Protein AF-A0A9E5TTG1-F1 (afdb_monomer)

Mean predicted aligned error: 8.75 Å

Secondary structure (DSSP, 8-state):
-HHHHHHHHHHHHHHHHHHHHTS-HHHHHHHHHHHHHHHHHHHHHHHHHIIIII-SSSTTHHHHHHHHHHHHHHHHHHHHHHHHHHH---------

pLDDT: mean 83.5, std 11.27, range [51.53, 95.25]

Nearest PDB structures (foldseek):
  3ncb-assembly1_A  TM=3.567E-01  e=5.819E+00  Homo sapiens
  3ncf-assembly1_A  TM=4.338E-01  e=8.791E+00  Homo sapiens

Radius of gyration: 18.05 Å; Cα contacts (8 Å, |Δi|>4): 47; chains: 1; bounding box: 42×34×44 Å

Structure (mmCIF, N/CA/C/O backbone):
data_AF-A0A9E5TTG1-F1
#
_entry.id   AF-A0A9E5TTG1-F1
#
loop_
_atom_site.group_PDB
_atom_site.id
_atom_site.type_symbol
_atom_site.label_atom_id
_atom_site.label_alt_id
_atom_site.label_comp_id
_atom_site.label_asym_id
_atom_site.label_entity_id
_atom_site.label_seq_id
_atom_site.pdbx_PDB_ins_code
_atom_site.Cartn_x
_atom_site.Cartn_y
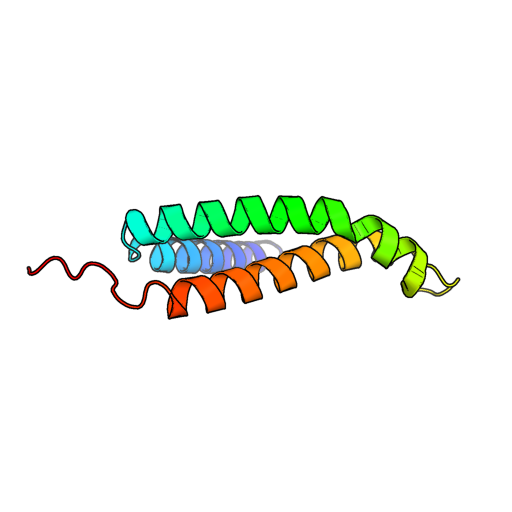_atom_site.Cartn_z
_atom_site.occupancy
_atom_site.B_iso_or_equiv
_atom_site.auth_seq_id
_atom_site.auth_comp_id
_atom_site.auth_asym_id
_atom_site.auth_atom_id
_atom_site.pdbx_PDB_model_num
ATOM 1 N N . MET A 1 1 ? -9.511 22.040 -22.548 1.00 60.12 1 MET A N 1
ATOM 2 C CA . MET A 1 1 ? -9.140 20.618 -22.361 1.00 60.12 1 MET A CA 1
ATOM 3 C C . MET A 1 1 ? -8.661 20.311 -20.937 1.00 60.12 1 MET A C 1
ATOM 5 O O . MET A 1 1 ? -9.182 19.380 -20.346 1.00 60.12 1 MET A O 1
ATOM 9 N N . PHE A 1 2 ? -7.779 21.119 -20.330 1.00 76.25 2 PHE A N 1
ATOM 10 C CA . PHE A 1 2 ? -7.303 20.910 -18.945 1.00 76.25 2 PHE A CA 1
ATOM 11 C C . PHE A 1 2 ? -8.375 21.059 -17.844 1.00 76.25 2 PHE A C 1
ATOM 13 O O . PHE A 1 2 ? -8.333 20.344 -16.850 1.00 76.25 2 PHE A O 1
ATOM 20 N N . VAL A 1 3 ? -9.371 21.936 -18.028 1.00 89.62 3 VAL A N 1
ATOM 21 C CA . VAL A 1 3 ? -10.406 22.209 -17.004 1.00 89.62 3 VAL A CA 1
ATOM 22 C C . VAL A 1 3 ? -11.296 20.992 -16.724 1.00 89.62 3 VAL A C 1
ATOM 24 O O . VAL A 1 3 ? -11.594 20.707 -15.569 1.00 89.62 3 VAL A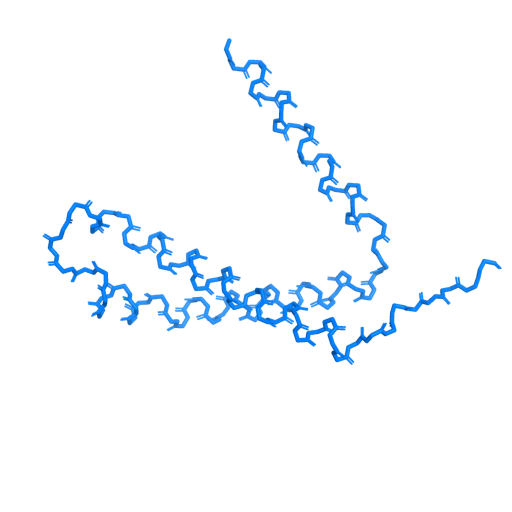 O 1
ATOM 27 N N . VAL A 1 4 ? -11.679 20.242 -17.763 1.00 91.25 4 VAL A N 1
ATOM 28 C CA . VAL A 1 4 ? -12.531 19.047 -17.618 1.00 91.25 4 VAL A CA 1
ATOM 29 C C . VAL A 1 4 ? -11.778 17.927 -16.900 1.00 91.25 4 VAL A C 1
ATOM 31 O O . VAL A 1 4 ? -12.316 17.329 -15.975 1.00 91.25 4 VAL A O 1
ATOM 34 N N . LEU A 1 5 ? -10.512 17.691 -17.266 1.00 91.38 5 LEU A N 1
ATOM 35 C CA . LEU A 1 5 ? -9.659 16.717 -16.583 1.00 91.38 5 LEU A CA 1
ATOM 36 C C . LEU A 1 5 ? -9.481 17.076 -15.099 1.00 91.38 5 LEU A C 1
ATOM 38 O O . LEU A 1 5 ? -9.647 16.214 -14.242 1.00 91.38 5 LEU A O 1
ATOM 42 N N . ASN A 1 6 ? -9.219 18.349 -14.789 1.00 94.19 6 ASN A N 1
ATOM 43 C CA . ASN A 1 6 ? -9.073 18.812 -13.408 1.00 94.19 6 ASN A CA 1
ATOM 44 C C . ASN A 1 6 ? -10.358 18.616 -12.592 1.00 94.19 6 ASN A C 1
ATOM 46 O O . ASN A 1 6 ? -10.289 18.156 -11.456 1.00 94.19 6 ASN A O 1
ATOM 50 N N . LEU A 1 7 ? -11.531 18.901 -13.168 1.00 95.00 7 LEU A N 1
ATOM 51 C CA . LEU A 1 7 ? -12.818 18.655 -12.510 1.00 95.00 7 LEU A CA 1
ATOM 52 C C . LEU A 1 7 ? -13.038 17.167 -12.207 1.00 95.00 7 LEU A C 1
ATOM 54 O O . LEU A 1 7 ? -13.479 16.832 -11.109 1.00 95.00 7 LEU A O 1
ATOM 58 N N . ILE A 1 8 ? -12.688 16.277 -13.142 1.00 94.38 8 ILE A N 1
ATOM 59 C CA . ILE A 1 8 ? -12.785 1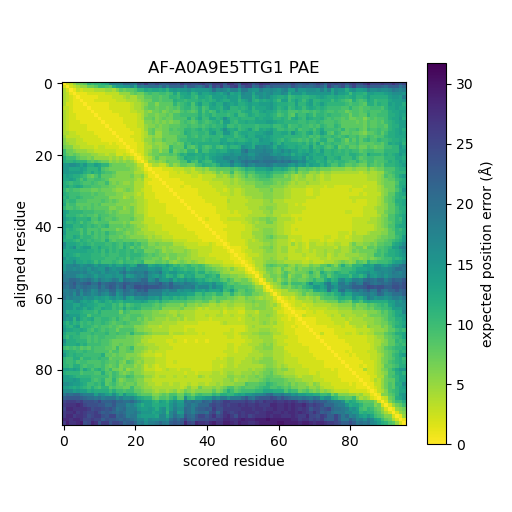4.823 -12.941 1.00 94.38 8 ILE A CA 1
ATOM 60 C C . ILE A 1 8 ? -11.854 14.372 -11.809 1.00 94.38 8 ILE A C 1
ATOM 62 O O . ILE A 1 8 ? -12.275 13.619 -10.932 1.00 94.38 8 ILE A O 1
ATOM 66 N N . VAL A 1 9 ? -10.609 14.854 -11.792 1.00 93.31 9 VAL A N 1
ATOM 67 C CA . VAL A 1 9 ? -9.639 14.521 -10.737 1.00 93.31 9 VAL A CA 1
ATOM 68 C C . VAL A 1 9 ? -10.132 15.001 -9.371 1.00 93.31 9 VAL A C 1
ATOM 70 O O . VAL A 1 9 ? -10.104 14.231 -8.414 1.00 93.31 9 VAL A O 1
ATOM 73 N N . ILE A 1 10 ? -10.647 16.231 -9.276 1.00 94.44 10 ILE A N 1
ATOM 74 C CA . ILE A 1 10 ? -11.204 16.770 -8.026 1.00 94.44 10 ILE A CA 1
ATOM 75 C C . ILE A 1 10 ? -12.380 15.913 -7.544 1.00 94.44 10 ILE A C 1
ATOM 77 O O . ILE A 1 10 ? -12.426 15.543 -6.371 1.00 94.44 10 ILE A O 1
ATOM 81 N N . ALA A 1 11 ? -13.304 15.552 -8.438 1.00 93.75 11 ALA A N 1
ATOM 82 C CA . ALA A 1 11 ? -14.448 14.712 -8.094 1.00 93.75 11 ALA A CA 1
ATOM 83 C C . ALA A 1 11 ? -14.017 13.328 -7.575 1.00 93.75 11 ALA A C 1
ATOM 85 O O . ALA A 1 11 ? -14.552 12.857 -6.571 1.00 93.75 11 ALA A O 1
ATOM 86 N N . LEU A 1 12 ? -13.019 12.701 -8.206 1.00 92.25 12 LEU A N 1
ATOM 87 C CA . LEU A 1 12 ? -12.466 11.419 -7.759 1.00 92.25 12 LEU A CA 1
ATOM 88 C C . LEU A 1 12 ? -11.812 11.525 -6.379 1.00 92.25 12 LEU A C 1
ATOM 90 O O . LEU A 1 12 ? -12.088 10.699 -5.512 1.00 92.25 12 LEU A O 1
ATOM 94 N N . VAL A 1 13 ? -10.988 12.551 -6.153 1.00 92.38 13 VAL A N 1
ATOM 95 C CA . VAL A 1 13 ? -10.333 12.775 -4.855 1.00 92.38 13 VAL A CA 1
ATOM 96 C C . VAL A 1 13 ? -11.371 12.985 -3.751 1.00 92.38 13 VAL A C 1
ATOM 98 O O . VAL A 1 13 ? -11.255 12.380 -2.687 1.00 92.38 13 VAL A O 1
ATOM 101 N N . LEU A 1 14 ? -12.419 13.775 -4.008 1.00 90.50 14 LEU A N 1
ATOM 102 C CA . LEU A 1 14 ? -13.509 13.989 -3.053 1.00 90.50 14 LEU A CA 1
ATOM 103 C C . LEU A 1 14 ? -14.285 12.705 -2.755 1.00 90.50 14 LEU A C 1
ATOM 105 O O . LEU A 1 14 ? -14.615 12.453 -1.599 1.00 90.50 14 LEU A O 1
ATOM 109 N N . LEU A 1 15 ? -14.550 11.875 -3.766 1.00 89.12 15 LEU A N 1
ATOM 110 C CA . LEU A 1 15 ? -15.251 10.605 -3.585 1.00 89.12 15 LEU A CA 1
ATOM 111 C C . LEU A 1 15 ? -14.430 9.637 -2.725 1.00 89.12 15 LEU A C 1
ATOM 113 O O . LEU A 1 15 ? -14.969 9.021 -1.805 1.00 89.12 15 LEU A O 1
ATOM 117 N N . ILE A 1 16 ? -13.121 9.551 -2.973 1.00 86.12 16 ILE A N 1
ATOM 118 C CA . ILE A 1 16 ? -12.196 8.747 -2.165 1.00 86.12 16 ILE A CA 1
ATOM 119 C C . ILE A 1 16 ? -12.163 9.267 -0.723 1.00 86.12 16 ILE A C 1
ATOM 121 O O . ILE A 1 16 ? -12.312 8.482 0.215 1.00 86.12 16 ILE A O 1
ATOM 125 N N . ALA A 1 17 ? -12.024 10.583 -0.536 1.00 83.88 17 ALA A N 1
ATOM 126 C CA . ALA A 1 17 ? -11.987 11.205 0.785 1.00 83.88 17 ALA A CA 1
ATOM 127 C C . ALA A 1 17 ? -13.293 10.976 1.562 1.00 83.88 17 ALA A C 1
ATOM 129 O O . ALA A 1 17 ? -13.254 10.606 2.733 1.00 83.88 17 ALA A O 1
ATOM 130 N N . TYR A 1 18 ? -14.444 11.123 0.902 1.00 83.50 18 TYR A N 1
ATOM 131 C CA . TYR A 1 18 ? -15.757 10.870 1.492 1.00 83.50 18 TYR A CA 1
ATOM 132 C C . TYR A 1 18 ? -15.919 9.409 1.926 1.00 83.50 18 TYR A C 1
ATOM 134 O O . TYR A 1 18 ? -16.345 9.133 3.048 1.00 83.50 18 TYR A O 1
ATOM 142 N N . TRP A 1 19 ? -15.536 8.461 1.066 1.00 81.12 19 TRP A N 1
ATOM 143 C CA . TRP A 1 19 ? -15.606 7.038 1.397 1.00 81.12 19 TRP A CA 1
ATOM 144 C C . TRP A 1 19 ? -14.743 6.711 2.619 1.00 81.12 19 TRP A C 1
ATOM 146 O O . TRP A 1 19 ? -15.135 5.917 3.478 1.00 81.12 19 TRP A O 1
ATOM 156 N N . TRP A 1 20 ? -13.565 7.327 2.711 1.00 71.88 20 TRP A N 1
ATOM 157 C CA . TRP A 1 20 ? -12.630 7.061 3.794 1.00 71.88 20 TRP A CA 1
ATOM 158 C C . TRP A 1 20 ? -13.014 7.763 5.104 1.00 71.88 20 TRP A C 1
ATOM 160 O O . TRP A 1 20 ? -12.810 7.185 6.167 1.00 71.88 20 TRP A O 1
ATOM 170 N N . ALA A 1 21 ? -13.679 8.923 5.041 1.00 75.44 21 ALA A N 1
ATOM 171 C CA . ALA A 1 21 ? -14.234 9.621 6.205 1.00 75.44 21 ALA A CA 1
ATOM 172 C C . ALA A 1 21 ? -15.325 8.816 6.938 1.00 75.44 21 ALA A C 1
ATOM 174 O O . ALA A 1 21 ? -15.499 8.967 8.145 1.00 75.44 21 ALA A O 1
ATOM 175 N N . ASN A 1 22 ? -16.029 7.928 6.231 1.00 74.12 22 ASN A N 1
ATOM 176 C CA . ASN A 1 22 ? -17.024 7.032 6.826 1.00 74.12 22 ASN A CA 1
ATOM 177 C C . ASN A 1 22 ? -16.416 5.772 7.478 1.00 74.12 22 ASN A C 1
ATOM 179 O O . ASN A 1 22 ? -17.154 4.977 8.065 1.00 74.12 22 ASN A O 1
ATOM 183 N N . GLN A 1 23 ? -15.100 5.546 7.381 1.00 70.38 23 GLN A N 1
ATOM 184 C CA . GLN A 1 23 ? -14.436 4.442 8.081 1.00 70.38 23 GLN A CA 1
ATOM 185 C C . GLN A 1 23 ? -14.040 4.870 9.500 1.00 70.38 23 GLN A C 1
ATOM 187 O O . GLN A 1 23 ? -13.525 5.961 9.719 1.00 70.38 23 GLN A O 1
ATOM 192 N N . GLY A 1 24 ? -14.265 3.995 10.485 1.00 76.56 24 GLY A N 1
ATOM 193 C CA . GLY A 1 24 ? -13.858 4.265 11.865 1.00 76.56 24 GLY A CA 1
ATOM 194 C C . GLY A 1 24 ? -12.334 4.373 12.010 1.00 76.56 24 GLY A C 1
ATOM 195 O O . GLY A 1 24 ? -11.591 3.698 11.294 1.00 76.56 24 GLY A O 1
ATOM 196 N N . LEU A 1 25 ? -11.870 5.162 12.987 1.00 77.88 25 LEU A N 1
ATOM 197 C CA . LEU A 1 25 ? -10.445 5.409 13.272 1.00 77.88 25 LEU A CA 1
ATOM 198 C C . LEU A 1 25 ? -9.613 4.116 13.345 1.00 77.88 25 LEU A C 1
ATOM 200 O O . LEU A 1 25 ? -8.520 4.040 12.791 1.00 77.88 25 LEU A O 1
ATOM 204 N N . PHE A 1 26 ? -10.154 3.070 13.971 1.00 78.81 26 PHE A N 1
ATOM 205 C CA . PHE A 1 26 ? -9.493 1.769 14.077 1.00 78.81 26 PHE A CA 1
ATOM 206 C C . PHE A 1 26 ? -9.257 1.104 12.708 1.00 78.81 26 PHE A C 1
ATOM 208 O O . PHE A 1 26 ? -8.177 0.580 12.448 1.00 78.81 26 PHE A O 1
ATOM 215 N N . SER A 1 27 ? -10.232 1.186 11.797 1.00 82.25 27 SER A N 1
ATOM 216 C CA . SER A 1 27 ? -10.103 0.648 10.437 1.00 82.25 27 SER A CA 1
ATOM 217 C C . SER A 1 27 ? -9.068 1.427 9.617 1.00 82.25 27 SER A C 1
ATOM 219 O O . SER A 1 27 ? -8.295 0.825 8.866 1.00 82.25 27 SER A O 1
ATOM 221 N N . ALA A 1 28 ? -9.001 2.750 9.808 1.00 83.19 28 ALA A N 1
ATOM 222 C CA . ALA A 1 28 ? -7.996 3.602 9.177 1.00 83.19 28 ALA A CA 1
ATOM 223 C C . ALA A 1 28 ? -6.571 3.274 9.661 1.00 83.19 28 ALA A C 1
ATOM 225 O O . ALA A 1 28 ? -5.668 3.148 8.836 1.00 83.19 28 ALA A O 1
ATOM 226 N N . ILE A 1 29 ? -6.372 3.047 10.967 1.00 85.94 29 ILE A N 1
ATOM 227 C CA . ILE A 1 29 ? -5.068 2.653 11.533 1.00 85.94 29 ILE A CA 1
ATOM 228 C C . ILE A 1 29 ? -4.621 1.284 11.002 1.00 85.94 29 ILE A C 1
ATOM 230 O O . ILE A 1 29 ? -3.470 1.129 10.596 1.00 85.94 29 ILE A O 1
ATOM 234 N N . ILE A 1 30 ? -5.523 0.297 10.946 1.00 88.19 30 ILE A N 1
ATOM 235 C CA . ILE A 1 30 ? -5.205 -1.015 10.359 1.00 88.19 30 ILE A CA 1
ATOM 236 C C . ILE A 1 30 ? -4.809 -0.856 8.890 1.00 88.19 30 ILE A C 1
ATOM 238 O O . ILE A 1 30 ? -3.828 -1.453 8.449 1.00 88.19 30 ILE A O 1
ATOM 242 N N . HIS A 1 31 ? -5.537 -0.031 8.131 1.00 88.25 31 HIS A N 1
ATOM 243 C CA . HIS A 1 31 ? -5.201 0.208 6.732 1.00 88.25 31 HIS A CA 1
ATOM 244 C C . HIS A 1 31 ? -3.825 0.864 6.571 1.00 88.25 31 HIS A C 1
ATOM 246 O O . HIS A 1 31 ? -3.049 0.428 5.725 1.00 88.25 31 HIS A O 1
ATOM 252 N N . LEU A 1 32 ? -3.494 1.846 7.415 1.00 89.88 32 LEU A N 1
ATOM 253 C CA . LEU A 1 32 ? -2.176 2.479 7.441 1.00 89.88 32 LEU A CA 1
ATOM 254 C C . LEU A 1 32 ? -1.062 1.452 7.695 1.00 89.88 32 LEU A C 1
ATOM 256 O O . LEU A 1 32 ? -0.069 1.435 6.971 1.00 89.88 32 LEU A O 1
ATOM 260 N N . LEU A 1 33 ? -1.240 0.556 8.670 1.00 92.06 33 LEU A N 1
ATOM 261 C CA . LEU A 1 33 ? -0.278 -0.516 8.943 1.00 92.06 33 LEU A CA 1
ATOM 262 C C . LEU A 1 33 ? -0.114 -1.459 7.744 1.00 92.06 33 LEU A C 1
ATOM 264 O O . LEU A 1 33 ? 1.013 -1.801 7.387 1.00 92.06 33 LEU A O 1
ATOM 268 N N . CYS A 1 34 ? -1.212 -1.835 7.079 1.00 92.06 34 CYS A N 1
ATOM 269 C CA . CYS A 1 34 ? -1.144 -2.632 5.854 1.00 92.06 34 CYS A CA 1
ATOM 270 C C . CYS A 1 34 ? -0.352 -1.927 4.748 1.00 92.06 34 CYS A C 1
ATOM 272 O O . CYS A 1 34 ? 0.431 -2.582 4.066 1.00 92.06 34 CYS A O 1
ATOM 274 N N . VAL A 1 35 ? -0.531 -0.614 4.579 1.00 94.31 35 VAL A N 1
ATOM 275 C CA . VAL A 1 35 ? 0.204 0.186 3.586 1.00 94.31 35 VAL A CA 1
ATOM 276 C C . VAL A 1 35 ? 1.700 0.207 3.898 1.00 94.31 35 VAL A C 1
ATOM 278 O O . VAL A 1 35 ? 2.503 -0.011 2.994 1.00 94.31 35 VAL A O 1
ATOM 281 N N . ILE A 1 36 ? 2.083 0.413 5.162 1.00 95.19 36 ILE A N 1
ATOM 282 C CA . ILE A 1 36 ? 3.494 0.423 5.581 1.00 95.19 36 ILE A CA 1
ATOM 283 C C . ILE A 1 36 ? 4.150 -0.932 5.294 1.00 95.19 36 ILE A C 1
ATOM 285 O O . ILE A 1 36 ? 5.217 -0.988 4.682 1.00 95.19 36 ILE A O 1
ATOM 289 N N . VAL A 1 37 ? 3.496 -2.031 5.683 1.00 94.75 37 VAL A N 1
ATOM 290 C CA . VAL A 1 37 ? 4.025 -3.385 5.460 1.00 94.75 37 VAL A CA 1
ATOM 291 C C . VAL A 1 37 ? 4.084 -3.709 3.965 1.00 94.75 37 VAL A C 1
ATOM 293 O O . VAL A 1 37 ? 5.094 -4.226 3.496 1.00 94.75 37 VAL A O 1
ATOM 296 N N . ALA A 1 38 ? 3.053 -3.362 3.189 1.00 94.75 38 ALA A N 1
ATOM 297 C CA . ALA A 1 38 ? 3.056 -3.547 1.739 1.00 94.75 38 ALA A CA 1
ATOM 298 C C . ALA A 1 38 ? 4.162 -2.730 1.051 1.00 94.75 38 ALA A C 1
ATOM 300 O O . ALA A 1 38 ? 4.795 -3.232 0.127 1.00 94.75 38 ALA A O 1
ATOM 301 N N . GLY A 1 39 ? 4.436 -1.509 1.521 1.00 92.88 39 GLY A N 1
ATOM 302 C CA . GLY A 1 39 ? 5.546 -0.682 1.044 1.00 92.88 39 GLY A CA 1
ATOM 303 C C . GLY A 1 39 ? 6.909 -1.317 1.320 1.00 92.88 39 GLY A C 1
ATOM 304 O O . GLY A 1 39 ? 7.743 -1.394 0.421 1.00 92.88 39 GLY A O 1
ATOM 305 N N . ALA A 1 40 ? 7.116 -1.849 2.528 1.00 95.25 40 ALA A N 1
ATOM 306 C CA . ALA A 1 40 ? 8.345 -2.564 2.872 1.00 95.25 40 ALA A CA 1
ATOM 307 C C . ALA A 1 40 ? 8.544 -3.824 2.010 1.00 95.25 40 ALA A C 1
ATOM 309 O O . ALA A 1 40 ? 9.642 -4.066 1.513 1.00 95.25 40 ALA A O 1
ATOM 310 N N . LEU A 1 41 ? 7.476 -4.597 1.776 1.00 93.19 41 LEU A N 1
ATOM 311 C CA . LEU A 1 41 ? 7.514 -5.767 0.893 1.00 93.19 41 LEU A CA 1
ATOM 312 C C . LEU A 1 41 ? 7.786 -5.370 -0.563 1.00 93.19 41 LEU A C 1
ATOM 314 O O . LEU A 1 41 ? 8.584 -6.022 -1.231 1.00 93.19 41 LEU A O 1
ATOM 318 N N . ALA A 1 42 ? 7.171 -4.292 -1.052 1.00 93.50 42 ALA A N 1
ATOM 319 C CA . ALA A 1 42 ? 7.417 -3.788 -2.399 1.00 93.50 42 ALA A CA 1
ATOM 320 C C . ALA A 1 42 ? 8.895 -3.453 -2.605 1.00 93.50 42 ALA A C 1
ATOM 322 O O . ALA A 1 42 ? 9.493 -3.938 -3.559 1.00 93.50 42 ALA A O 1
ATOM 323 N N . LEU A 1 43 ? 9.505 -2.717 -1.673 1.00 92.69 43 LEU A N 1
ATOM 324 C CA . LEU A 1 43 ? 10.931 -2.388 -1.736 1.00 92.69 43 LEU A CA 1
ATOM 325 C C . LEU A 1 43 ? 11.833 -3.626 -1.628 1.00 92.69 43 LEU A C 1
ATOM 327 O O . LEU A 1 43 ? 12.866 -3.680 -2.285 1.00 92.69 43 LEU A O 1
ATOM 331 N N . ALA A 1 44 ? 11.442 -4.637 -0.849 1.00 92.94 44 ALA A N 1
ATOM 332 C CA . ALA A 1 44 ? 12.214 -5.873 -0.724 1.00 92.94 44 ALA A CA 1
ATOM 333 C C . ALA A 1 44 ? 12.186 -6.733 -2.002 1.00 92.94 44 ALA A C 1
ATOM 335 O O . ALA A 1 44 ? 13.187 -7.357 -2.350 1.00 92.94 44 ALA A O 1
ATOM 336 N N . PHE A 1 45 ? 11.049 -6.784 -2.703 1.00 89.69 45 PHE A N 1
ATOM 337 C CA . PHE A 1 45 ? 10.847 -7.700 -3.831 1.00 89.69 45 PHE A CA 1
ATOM 338 C C . PHE A 1 45 ? 10.943 -7.044 -5.215 1.00 89.69 45 PHE A C 1
ATOM 340 O O . PHE A 1 45 ? 11.061 -7.770 -6.203 1.00 89.69 45 PHE A O 1
ATOM 347 N N . TRP A 1 46 ? 10.920 -5.710 -5.330 1.00 89.50 46 TRP A N 1
ATOM 348 C CA . TRP A 1 46 ? 10.905 -5.043 -6.641 1.00 89.50 46 TRP A CA 1
ATOM 349 C C . TRP A 1 46 ? 12.107 -5.411 -7.519 1.00 89.50 46 TRP A C 1
ATOM 351 O O . TRP A 1 46 ? 11.949 -5.690 -8.700 1.00 89.50 46 TRP A O 1
ATOM 361 N N . GLU A 1 47 ? 13.304 -5.476 -6.953 1.00 85.69 47 GLU A N 1
ATOM 362 C CA . GLU A 1 47 ? 14.583 -5.585 -7.643 1.00 85.69 47 GLU A CA 1
ATOM 363 C C . GLU A 1 47 ? 14.800 -6.991 -8.200 1.00 85.69 47 GLU A C 1
ATOM 365 O O . GLU A 1 47 ? 15.016 -7.104 -9.410 1.00 85.69 47 GLU A O 1
ATOM 370 N N . PRO A 1 48 ? 14.637 -8.077 -7.410 1.00 86.06 48 PRO A N 1
ATOM 371 C CA . PRO A 1 48 ? 14.746 -9.424 -7.961 1.00 86.06 48 PRO A CA 1
ATOM 372 C C . PRO A 1 48 ? 13.668 -9.708 -9.014 1.00 86.06 48 PRO A C 1
ATOM 374 O O . PRO A 1 48 ? 13.937 -10.412 -9.986 1.00 86.06 48 PRO A O 1
ATOM 377 N N . ILE A 1 49 ? 12.466 -9.138 -8.876 1.00 85.12 49 ILE A N 1
ATOM 378 C CA . ILE A 1 49 ? 11.395 -9.298 -9.870 1.00 85.12 49 ILE A CA 1
ATOM 379 C C . 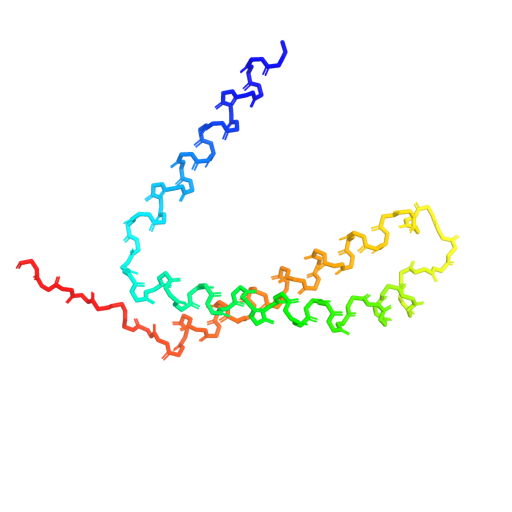ILE A 1 49 ? 11.733 -8.538 -11.154 1.00 85.12 49 ILE A C 1
ATOM 381 O O . ILE A 1 49 ? 11.580 -9.075 -12.251 1.00 85.12 49 ILE A O 1
ATOM 385 N N . THR A 1 50 ? 12.226 -7.306 -11.035 1.00 84.38 50 THR A N 1
ATOM 386 C CA . THR A 1 50 ? 12.546 -6.479 -12.203 1.00 84.38 50 THR A CA 1
ATOM 387 C C . THR A 1 50 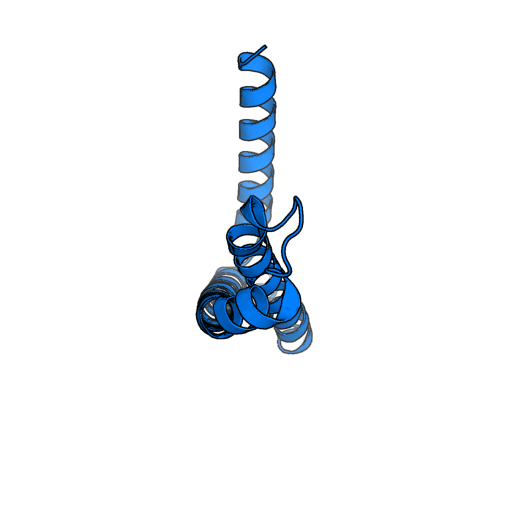? 13.693 -7.087 -13.001 1.00 84.38 50 THR A C 1
ATOM 389 O O . THR A 1 50 ? 13.562 -7.276 -14.208 1.00 84.38 50 THR A O 1
ATOM 392 N N . LEU A 1 51 ? 14.785 -7.451 -12.327 1.00 84.88 51 LEU A N 1
ATOM 393 C CA . LEU A 1 51 ? 15.981 -7.996 -12.969 1.00 84.88 51 LEU A CA 1
ATOM 394 C C . LEU A 1 51 ? 15.792 -9.447 -13.435 1.00 84.88 51 LEU A C 1
ATOM 396 O O . LEU A 1 51 ? 16.312 -9.824 -14.479 1.00 84.88 51 LEU A O 1
ATOM 400 N N . GLY A 1 52 ? 15.047 -10.268 -12.688 1.00 79.88 52 GLY A N 1
ATOM 401 C CA . GLY A 1 52 ? 14.872 -11.690 -13.002 1.00 79.88 52 GLY A CA 1
ATOM 402 C C . GLY A 1 52 ? 13.787 -11.989 -14.042 1.00 79.88 52 GLY A C 1
ATOM 403 O O . GLY A 1 52 ? 13.878 -12.988 -14.764 1.00 79.88 52 GLY A O 1
ATOM 404 N N . LEU A 1 53 ? 12.744 -11.154 -14.128 1.00 73.25 53 LEU A N 1
ATOM 405 C CA . LEU A 1 53 ? 11.567 -11.434 -14.962 1.00 73.25 53 LEU A CA 1
ATOM 406 C C . LEU A 1 53 ? 11.316 -10.394 -16.053 1.00 73.25 53 LEU A C 1
ATOM 408 O O . LEU A 1 53 ? 10.914 -10.793 -17.146 1.00 73.25 53 LEU A O 1
ATOM 412 N N . LEU A 1 54 ? 11.523 -9.104 -15.769 1.00 72.81 54 LEU A N 1
ATOM 413 C CA . LEU A 1 54 ? 11.059 -8.013 -16.633 1.00 72.81 54 LEU A CA 1
ATOM 414 C C . LEU A 1 54 ? 12.144 -7.426 -17.544 1.00 72.81 54 LEU A C 1
ATOM 416 O O . LEU A 1 54 ? 11.823 -7.124 -18.686 1.00 72.81 54 LEU A O 1
ATOM 420 N N . LEU A 1 55 ? 13.402 -7.307 -17.098 1.00 73.75 55 LEU A N 1
ATOM 421 C CA . LEU A 1 55 ? 14.517 -6.910 -17.969 1.00 73.75 55 LEU A CA 1
ATOM 422 C C . LEU A 1 55 ? 14.996 -8.113 -18.791 1.00 73.75 55 LEU A C 1
ATOM 424 O O . LEU A 1 55 ? 15.893 -8.852 -18.388 1.00 73.75 55 LEU A O 1
ATOM 428 N N . LYS A 1 56 ? 14.376 -8.323 -19.954 1.00 73.44 56 LYS A N 1
ATOM 429 C CA . LYS A 1 56 ? 14.793 -9.350 -20.928 1.00 73.44 56 LYS A CA 1
ATOM 430 C C . LYS A 1 56 ? 15.042 -8.787 -22.331 1.00 73.44 56 LYS A C 1
ATOM 432 O O . LYS A 1 56 ? 15.095 -9.557 -23.287 1.00 73.44 56 LYS A O 1
ATOM 437 N N . GLY A 1 57 ? 15.236 -7.472 -22.462 1.00 67.62 57 GLY A N 1
ATOM 438 C CA . GLY A 1 57 ? 15.611 -6.827 -23.722 1.00 67.62 57 GLY A CA 1
ATOM 439 C C . GLY A 1 57 ? 14.422 -6.478 -24.616 1.00 67.62 57 GLY A C 1
ATOM 440 O O . GLY A 1 57 ? 14.532 -6.562 -25.838 1.00 67.62 57 GLY A O 1
ATOM 441 N N . GLY A 1 58 ? 13.273 -6.128 -24.028 1.00 75.56 58 GLY A N 1
ATOM 442 C CA . GLY A 1 58 ? 12.053 -5.777 -24.762 1.00 75.56 58 GLY A CA 1
ATOM 443 C C . GLY A 1 58 ? 11.689 -4.290 -24.692 1.00 75.56 58 GLY A C 1
ATOM 444 O O . GLY A 1 58 ? 12.226 -3.529 -23.893 1.00 75.56 58 GLY A O 1
ATOM 445 N N . PHE A 1 59 ? 10.681 -3.878 -25.472 1.00 66.38 59 PHE A N 1
ATOM 446 C CA . PHE A 1 59 ? 10.096 -2.522 -25.418 1.00 66.38 59 PHE A CA 1
ATOM 447 C C . PHE A 1 59 ? 9.569 -2.124 -24.023 1.00 66.38 59 PHE A C 1
ATOM 449 O O . PHE A 1 59 ? 9.418 -0.938 -23.736 1.00 66.38 59 PHE A O 1
ATOM 456 N N . PHE A 1 60 ? 9.289 -3.098 -23.152 1.00 68.94 60 PHE A N 1
ATOM 457 C CA . PHE A 1 60 ? 8.788 -2.875 -21.794 1.00 68.94 60 PHE A CA 1
ATOM 458 C C . PHE A 1 60 ? 9.889 -2.628 -20.750 1.00 68.94 60 PHE A C 1
ATOM 460 O O . PHE A 1 60 ? 9.560 -2.272 -19.618 1.00 68.94 60 PHE A O 1
ATOM 467 N N . ASP A 1 61 ? 11.173 -2.731 -21.111 1.00 76.44 61 ASP A N 1
ATOM 468 C CA . ASP A 1 61 ? 12.292 -2.553 -20.173 1.00 76.44 61 ASP A CA 1
ATOM 469 C C . ASP A 1 61 ? 12.315 -1.140 -19.560 1.00 76.44 61 ASP A C 1
ATOM 471 O O . ASP A 1 61 ? 12.634 -0.975 -18.383 1.00 76.44 61 ASP A O 1
ATOM 475 N N . ALA A 1 62 ? 11.890 -0.118 -20.315 1.00 80.88 62 ALA A N 1
ATOM 476 C CA . ALA A 1 62 ? 11.816 1.264 -19.830 1.00 80.88 62 ALA A CA 1
ATOM 477 C C . ALA A 1 62 ? 10.788 1.459 -18.698 1.00 80.88 62 ALA A C 1
ATOM 479 O O . ALA A 1 62 ? 10.956 2.334 -17.851 1.00 80.88 62 ALA A O 1
ATOM 480 N N . TYR A 1 63 ? 9.732 0.641 -18.666 1.00 83.25 63 TYR A N 1
ATOM 481 C CA . TYR A 1 63 ? 8.668 0.712 -17.657 1.00 83.25 63 TYR A CA 1
ATOM 482 C C . TYR A 1 63 ? 8.796 -0.369 -16.580 1.00 83.25 63 TYR A C 1
ATOM 484 O O . TYR A 1 63 ? 8.100 -0.299 -15.567 1.00 83.25 63 TYR A O 1
ATOM 492 N N . ALA A 1 64 ? 9.688 -1.342 -16.776 1.00 84.94 64 ALA A N 1
ATOM 493 C CA . ALA A 1 64 ? 9.853 -2.513 -15.924 1.00 84.94 64 ALA A CA 1
ATOM 494 C C . ALA A 1 64 ? 9.998 -2.153 -14.440 1.00 84.94 64 ALA A C 1
ATOM 496 O O . ALA A 1 64 ? 9.307 -2.734 -13.610 1.00 84.94 64 ALA A O 1
ATOM 497 N N . TRP A 1 65 ? 10.826 -1.154 -14.120 1.00 84.44 65 TRP A N 1
ATOM 498 C CA . TRP A 1 65 ? 11.077 -0.700 -12.747 1.00 84.44 65 TRP A CA 1
ATOM 499 C C . TRP A 1 65 ? 9.847 -0.098 -12.061 1.00 84.44 65 TRP A C 1
ATOM 501 O O . TRP A 1 65 ? 9.569 -0.380 -10.898 1.00 84.44 65 TRP A O 1
ATOM 511 N N . GLY A 1 66 ? 9.094 0.740 -12.775 1.00 86.81 66 GLY A N 1
ATOM 512 C CA . GLY A 1 66 ? 7.892 1.363 -12.220 1.00 86.81 66 GLY A CA 1
ATOM 513 C C . GLY A 1 66 ? 6.749 0.359 -12.074 1.00 86.81 66 GLY A C 1
ATOM 514 O O . GLY A 1 66 ? 6.058 0.336 -11.055 1.00 86.81 66 GLY A O 1
ATOM 515 N N . VAL A 1 67 ? 6.572 -0.497 -13.084 1.00 88.25 67 VAL A N 1
ATOM 516 C CA . VAL A 1 67 ? 5.505 -1.504 -13.118 1.00 88.25 67 VAL A CA 1
ATOM 517 C C . VAL A 1 67 ? 5.745 -2.601 -12.086 1.00 88.25 67 VAL A C 1
ATOM 519 O O . VAL A 1 67 ? 4.789 -3.037 -11.450 1.00 88.25 67 VAL A O 1
ATOM 522 N N . SER A 1 68 ? 6.992 -3.026 -11.873 1.00 89.62 68 SER A N 1
ATOM 523 C CA . SER A 1 68 ? 7.318 -4.015 -10.844 1.00 89.62 68 SER A CA 1
ATOM 524 C C . SER A 1 68 ? 7.049 -3.469 -9.444 1.00 89.62 68 SER A C 1
ATOM 526 O O . SER A 1 68 ? 6.353 -4.122 -8.671 1.00 89.62 68 SER A O 1
ATOM 528 N N . LEU A 1 69 ? 7.511 -2.252 -9.134 1.00 90.25 69 LEU A N 1
ATOM 529 C CA . LEU A 1 69 ? 7.294 -1.634 -7.829 1.00 90.25 69 LEU A CA 1
ATOM 530 C C . LEU A 1 69 ? 5.804 -1.506 -7.528 1.00 90.25 69 LEU A C 1
ATOM 532 O O . LEU A 1 69 ? 5.325 -1.958 -6.487 1.00 90.25 69 LEU A O 1
ATOM 536 N N . LEU A 1 70 ? 5.074 -0.890 -8.461 1.00 91.94 70 LEU A N 1
ATOM 537 C CA . LEU A 1 70 ? 3.652 -0.631 -8.305 1.00 91.94 70 LEU A CA 1
ATOM 538 C C . LEU A 1 70 ? 2.860 -1.940 -8.277 1.00 91.94 70 LEU A C 1
ATOM 540 O O . LEU A 1 70 ? 1.970 -2.097 -7.446 1.00 91.94 70 LEU A O 1
ATOM 544 N N . GLY A 1 71 ? 3.216 -2.899 -9.130 1.00 91.44 71 GLY A N 1
ATOM 545 C CA . GLY A 1 71 ? 2.590 -4.215 -9.178 1.00 91.44 71 GLY A CA 1
ATOM 546 C C . GLY A 1 71 ? 2.742 -4.974 -7.863 1.00 91.44 71 GLY A C 1
ATOM 547 O O . GLY A 1 71 ? 1.747 -5.432 -7.301 1.00 91.44 71 GLY A O 1
ATOM 548 N N . VAL A 1 72 ? 3.963 -5.059 -7.327 1.00 92.31 72 VAL A N 1
ATOM 549 C CA . VAL A 1 72 ? 4.230 -5.747 -6.055 1.00 92.31 72 VAL A CA 1
ATOM 550 C C . VAL A 1 72 ? 3.536 -5.035 -4.896 1.00 92.31 72 VAL A C 1
ATOM 552 O O . VAL A 1 72 ? 2.917 -5.698 -4.065 1.00 92.31 72 VAL A O 1
ATOM 555 N N . PHE A 1 73 ? 3.572 -3.701 -4.860 1.00 94.38 73 PHE A N 1
ATOM 556 C CA . PHE A 1 73 ? 2.882 -2.922 -3.834 1.00 94.38 73 PH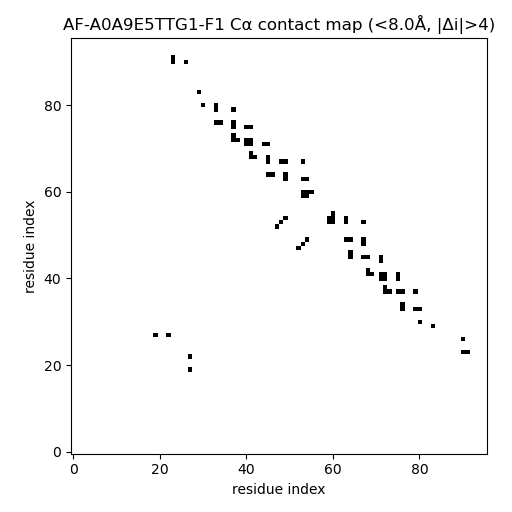E A CA 1
ATOM 557 C C . PHE A 1 73 ? 1.369 -3.168 -3.840 1.00 94.38 73 PHE A C 1
ATOM 559 O O . PHE A 1 73 ? 0.795 -3.479 -2.797 1.00 94.38 73 PHE A O 1
ATOM 566 N N . VAL A 1 74 ? 0.720 -3.071 -5.006 1.00 94.50 74 VAL A N 1
ATOM 567 C CA . VAL A 1 74 ? -0.731 -3.272 -5.132 1.00 94.50 74 VAL A CA 1
ATOM 568 C C . VAL A 1 74 ? -1.120 -4.701 -4.761 1.00 94.50 74 VAL A C 1
ATOM 570 O O . VAL A 1 74 ? -2.095 -4.893 -4.034 1.00 94.50 74 VAL A O 1
ATOM 573 N N . LEU A 1 75 ? -0.352 -5.701 -5.204 1.00 94.06 75 LEU A N 1
ATOM 574 C CA . LEU A 1 75 ? -0.601 -7.101 -4.858 1.00 94.06 75 LEU A CA 1
ATOM 575 C C . LEU A 1 75 ? -0.463 -7.347 -3.353 1.00 94.06 75 LEU A C 1
ATOM 577 O O . LEU A 1 75 ? -1.372 -7.911 -2.742 1.00 94.06 75 LEU A O 1
ATOM 581 N N . ALA A 1 76 ? 0.631 -6.890 -2.740 1.00 93.38 76 ALA A N 1
ATOM 582 C CA . ALA A 1 76 ? 0.844 -7.028 -1.303 1.00 93.38 76 ALA A CA 1
ATOM 583 C C . ALA A 1 76 ? -0.265 -6.322 -0.510 1.00 93.38 76 ALA A C 1
ATOM 585 O O . ALA A 1 76 ? -0.847 -6.911 0.401 1.00 93.38 76 ALA A O 1
ATOM 586 N N . LEU A 1 77 ? -0.622 -5.094 -0.8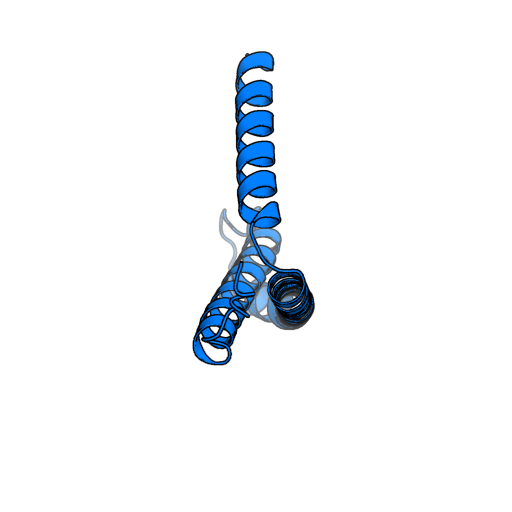93 1.00 92.75 77 LEU A N 1
ATOM 587 C CA . LEU A 1 77 ? -1.676 -4.326 -0.240 1.00 92.75 77 LEU A CA 1
ATOM 588 C C . LEU A 1 77 ? -3.041 -5.010 -0.356 1.00 92.75 77 LEU A C 1
ATOM 590 O O . LEU A 1 77 ? -3.764 -5.077 0.638 1.00 92.75 77 LEU A O 1
ATOM 594 N N . LEU A 1 78 ? -3.394 -5.551 -1.526 1.00 92.50 78 LEU A N 1
ATOM 595 C CA . LEU A 1 78 ? -4.643 -6.294 -1.713 1.00 92.50 78 LEU A CA 1
ATOM 596 C C . LEU A 1 78 ? -4.695 -7.535 -0.826 1.00 92.50 78 LEU A C 1
ATOM 598 O O . LEU A 1 78 ? -5.695 -7.750 -0.142 1.00 92.50 78 LEU A O 1
ATOM 602 N N . VAL A 1 79 ? -3.619 -8.322 -0.791 1.00 93.50 79 VAL A N 1
ATOM 603 C CA . VAL A 1 79 ? -3.542 -9.522 0.051 1.00 93.50 79 VAL A CA 1
ATOM 604 C C . VAL A 1 79 ? -3.677 -9.152 1.526 1.00 93.50 79 VAL A C 1
ATOM 606 O O . VAL A 1 79 ? -4.518 -9.724 2.222 1.00 93.50 79 VAL A O 1
ATOM 609 N N . LEU A 1 80 ? -2.920 -8.158 2.001 1.00 90.62 80 LEU A N 1
ATOM 610 C CA . LEU A 1 80 ? -3.000 -7.701 3.388 1.00 90.62 80 LEU A CA 1
ATOM 611 C C . LEU A 1 80 ? -4.383 -7.139 3.725 1.00 90.62 80 LEU A C 1
ATOM 613 O O . LEU A 1 80 ? -4.885 -7.377 4.825 1.00 90.62 80 LEU A O 1
ATOM 617 N N . ARG A 1 81 ? -5.024 -6.424 2.794 1.00 87.88 81 ARG A N 1
ATOM 618 C CA . ARG A 1 81 ? -6.362 -5.856 2.995 1.00 87.88 81 ARG A CA 1
ATOM 619 C C . ARG A 1 81 ? -7.433 -6.938 3.074 1.00 87.88 81 ARG A C 1
ATOM 621 O O . ARG A 1 81 ? -8.287 -6.883 3.953 1.00 87.88 81 ARG A O 1
ATOM 628 N N . LEU A 1 82 ? -7.387 -7.934 2.194 1.00 88.94 82 LEU A N 1
ATOM 629 C CA . LEU A 1 82 ? -8.308 -9.071 2.241 1.00 88.94 82 LEU A CA 1
ATOM 630 C C . LEU A 1 82 ? -8.097 -9.901 3.513 1.00 88.94 82 LEU A C 1
ATOM 632 O O . LEU A 1 82 ? -9.070 -10.288 4.160 1.00 88.94 82 LEU A O 1
ATOM 636 N N . ALA A 1 83 ? -6.839 -10.114 3.909 1.00 89.44 83 ALA A N 1
ATOM 637 C CA . ALA A 1 83 ? -6.501 -10.806 5.146 1.00 89.44 83 ALA A CA 1
ATOM 638 C C . ALA A 1 83 ? -7.032 -10.056 6.375 1.00 89.44 83 ALA A C 1
ATOM 640 O O . ALA A 1 83 ? -7.718 -10.651 7.201 1.00 89.44 83 ALA A O 1
ATOM 641 N N . THR A 1 84 ? -6.795 -8.746 6.481 1.00 85.94 84 THR A N 1
ATOM 642 C CA . THR A 1 84 ? -7.285 -7.943 7.615 1.00 85.94 84 THR A CA 1
ATOM 643 C C . THR A 1 84 ? -8.804 -7.859 7.667 1.00 85.94 84 THR A C 1
ATOM 645 O O . THR A 1 84 ? -9.364 -7.997 8.750 1.00 85.94 84 THR A O 1
ATOM 648 N N . ASN A 1 85 ? -9.489 -7.744 6.527 1.00 83.94 85 ASN A N 1
ATOM 649 C CA . ASN A 1 85 ? -10.954 -7.790 6.488 1.00 83.94 85 ASN A CA 1
ATOM 650 C C . ASN A 1 85 ? -11.517 -9.135 6.987 1.00 83.94 85 ASN A C 1
ATOM 652 O O . ASN A 1 85 ? -12.599 -9.169 7.567 1.00 83.94 85 ASN A O 1
ATOM 656 N N . LYS A 1 86 ? -10.798 -10.246 6.773 1.00 83.94 86 LYS A N 1
ATOM 657 C CA . LYS A 1 86 ? -11.201 -11.577 7.254 1.00 83.94 86 LYS A CA 1
ATOM 658 C C . LYS A 1 86 ? -10.856 -11.800 8.729 1.00 83.94 86 LYS A C 1
ATOM 660 O O . LYS A 1 86 ? -11.630 -12.429 9.442 1.00 83.94 86 LYS A O 1
ATOM 665 N N . LEU A 1 87 ? -9.701 -11.306 9.173 1.00 83.69 87 LEU A N 1
ATOM 666 C CA . LEU A 1 87 ? -9.214 -11.444 10.551 1.00 83.69 87 LEU A CA 1
ATOM 667 C C . LEU A 1 87 ? -9.927 -10.501 11.526 1.00 83.69 87 LEU A C 1
ATOM 669 O O . LEU A 1 87 ? -10.083 -10.835 12.696 1.00 83.69 87 LEU A O 1
ATOM 673 N N . VAL A 1 88 ? -10.389 -9.346 11.044 1.00 78.44 88 VAL A N 1
ATOM 674 C CA . VAL A 1 88 ? -11.117 -8.343 11.828 1.00 78.44 88 VAL A CA 1
ATOM 675 C C . VAL A 1 88 ? -12.503 -8.125 11.200 1.00 78.44 88 VAL A C 1
ATOM 677 O O . VAL A 1 88 ? -12.761 -7.080 10.603 1.00 78.44 88 VAL A O 1
ATOM 680 N N . PRO A 1 89 ? -13.421 -9.108 11.304 1.00 65.19 89 PRO A N 1
ATOM 681 C CA . PRO A 1 89 ? -14.756 -9.011 10.708 1.00 65.19 89 PRO A CA 1
ATOM 682 C C . PRO A 1 89 ? -15.660 -7.996 11.431 1.00 65.19 89 PRO A C 1
ATOM 684 O O . PRO A 1 89 ? -16.663 -7.543 10.878 1.00 65.19 89 PRO A O 1
ATOM 687 N N . ALA A 1 90 ? -15.323 -7.627 12.669 1.00 60.12 90 ALA A N 1
ATOM 688 C CA . ALA A 1 90 ? -16.084 -6.677 13.4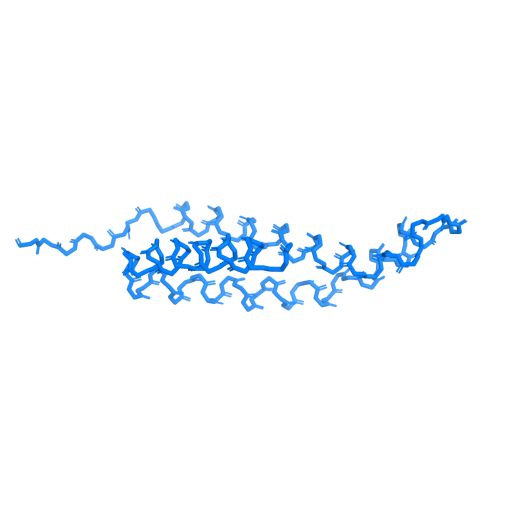64 1.00 60.12 90 ALA A CA 1
ATOM 689 C C . ALA A 1 90 ? -15.533 -5.256 13.282 1.00 60.12 90 ALA A C 1
ATOM 691 O O . ALA A 1 90 ? -14.605 -4.837 13.972 1.00 60.12 90 ALA A O 1
ATOM 692 N N . ASN A 1 91 ? -16.149 -4.476 12.391 1.00 58.03 91 ASN A N 1
ATOM 693 C CA . ASN A 1 91 ? -16.127 -3.025 12.559 1.00 58.03 91 ASN A CA 1
ATOM 694 C C . ASN A 1 91 ? -16.879 -2.727 13.861 1.00 58.03 91 ASN A C 1
ATOM 696 O O . ASN A 1 91 ? -18.016 -3.180 14.013 1.00 58.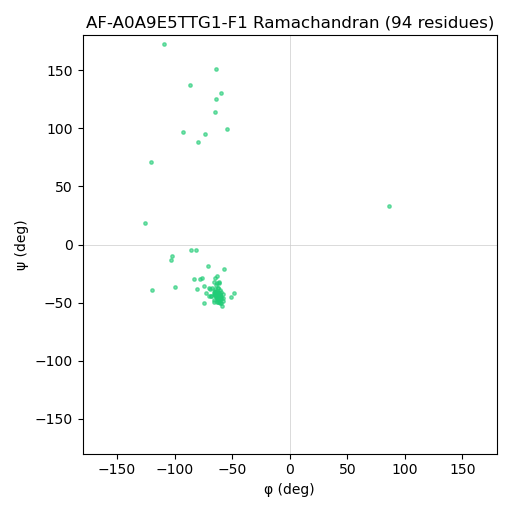03 91 ASN A O 1
ATOM 700 N N . VAL A 1 92 ? -16.249 -2.014 14.798 1.00 53.72 92 VAL A N 1
ATOM 701 C CA . VAL A 1 92 ? -16.881 -1.575 16.050 1.00 53.72 92 VAL A CA 1
ATOM 702 C C . VAL A 1 92 ? -18.152 -0.808 15.685 1.00 53.72 92 VAL A C 1
ATOM 704 O O . VAL A 1 92 ? -18.100 0.348 15.269 1.00 53.72 92 VAL A O 1
ATOM 707 N N . LYS A 1 93 ? -19.304 -1.477 15.774 1.00 54.06 93 LYS A N 1
ATOM 708 C CA . LYS A 1 93 ? -20.607 -0.834 15.662 1.00 54.06 93 LYS A CA 1
ATOM 709 C C . LYS A 1 93 ? -20.787 -0.084 16.966 1.00 54.06 93 LYS A C 1
ATOM 711 O O . LYS A 1 93 ? -21.173 -0.685 17.961 1.00 54.06 93 LYS A O 1
ATOM 716 N N . ILE A 1 94 ? -20.444 1.199 16.975 1.00 52.41 94 ILE A N 1
ATOM 717 C CA . ILE A 1 94 ? -20.855 2.077 18.064 1.00 52.41 94 ILE A CA 1
ATOM 718 C C . ILE A 1 94 ? -22.390 2.130 17.968 1.00 52.41 94 ILE A C 1
ATOM 720 O O . ILE A 1 94 ? -22.894 2.558 16.923 1.00 52.41 94 ILE A O 1
ATOM 724 N N . PRO A 1 95 ? -23.144 1.609 18.954 1.00 56.62 95 PRO A N 1
ATOM 725 C CA . PRO A 1 95 ? -24.587 1.795 18.969 1.00 56.62 95 PRO A CA 1
ATOM 726 C C . PRO A 1 95 ? -24.862 3.302 19.025 1.00 56.62 95 PRO A C 1
ATOM 728 O O . PRO A 1 95 ? -24.221 4.014 19.799 1.00 56.62 95 PRO A O 1
ATOM 731 N N . ARG A 1 96 ? -25.736 3.779 18.132 1.00 51.53 96 ARG A N 1
ATOM 732 C CA . ARG A 1 96 ? -26.251 5.153 18.173 1.00 51.53 96 ARG A CA 1
ATOM 733 C C . ARG A 1 96 ? -27.083 5.365 19.426 1.00 51.53 96 ARG A C 1
ATOM 735 O O . ARG A 1 96 ? -27.823 4.418 19.774 1.00 51.53 96 ARG A O 1
#

Solvent-accessible surface area (backbone atoms only — not comparable to full-atom values): 5415 Å² total; per-residue (Å²): 118,69,65,62,55,50,53,53,53,52,52,50,53,50,51,54,51,54,60,55,68,74,50,55,70,69,60,52,52,53,49,52,52,38,49,55,53,15,49,55,50,14,70,71,48,24,59,65,47,22,62,73,70,45,57,77,87,53,93,56,42,86,47,24,65,62,50,34,33,52,50,43,24,53,52,41,33,50,53,46,50,56,48,47,51,66,76,52,72,72,72,85,75,74,81,128

Foldseek 3Di:
DVVVVVVVVVVVVVVVVVVVVPADPVLVVLLVVLLVVLLVQLVVVLVCCLVVPPPPPDPCNVVSSVCSSVVSSVVSSVVSNVVCCVVCVDDPPPDD

Sequence (96 aa):
MFVVLNLIVIALVLLIAYWWANQGLFSAIIHLLCVIVAGALALAFWEPITLGLLLKGGFFDAYAWGVSLLGVFVLALLVLRLATNKLVPANVKIPR